Protein AF-A0A7S4CD92-F1 (afdb_monomer)

Nearest PDB structures (foldseek):
  7yw3-assembly1_A  TM=8.689E-01  e=8.702E-05  Homo sapiens
  8esw-assembly1_S3  TM=3.456E-01  e=8.441E+00  Drosophila melanogaster

Secondary structure (DSSP, 8-state):
-TGGG-TT--EEEEEETTTTEEEEEESS--SS--S----PPPPTT--PPEEEEE-HHHHHHHHHH----TTSSS---EE--TT---TTHHHH-SEEEEE-TT-

Sequence (103 aa):
TLVHRDHKDRFCLHEDTASGKWQIRANLGHSFDVPELALDPFDPQDTSVLVHVTFRKYWELIKVQGLRKMQRAHVHFALEHPGHVFPGAKADGDVVIYLNVAK

Solvent-accessible surface area (backbone atoms only — not comparable to full-atom values): 6806 Å² total; per-residue (Å²): 105,76,60,84,68,43,92,75,61,50,48,48,78,46,73,40,81,90,78,74,44,80,44,77,46,72,68,69,81,47,66,61,91,65,98,77,70,93,66,82,83,81,61,63,82,57,85,72,49,36,31,36,68,34,44,68,90,50,46,72,56,35,75,75,71,46,89,69,38,78,72,35,74,57,72,76,68,44,74,67,47,90,95,48,76,57,94,52,39,80,84,58,23,82,38,81,44,80,54,73,71,82,113

Organism: NCBI:txid73025

Mean predicted aligned error: 6.26 Å

InterPro domains:
  IPR002745 Phosphotransferase KptA/Tpt1 [PF01885] (2-103)
  IPR002745 Phosphotransferase KptA/Tpt1 [PTHR12684] (2-103)
  IPR042081 RNA 2'-phosphotransferase, C-terminal domain [G3DSA:3.20.170.30] (49-103)

Structure (mmCIF, N/CA/C/O backbone):
data_AF-A0A7S4CD92-F1
#
_entry.id   AF-A0A7S4CD92-F1
#
loop_
_atom_site.group_PDB
_atom_site.id
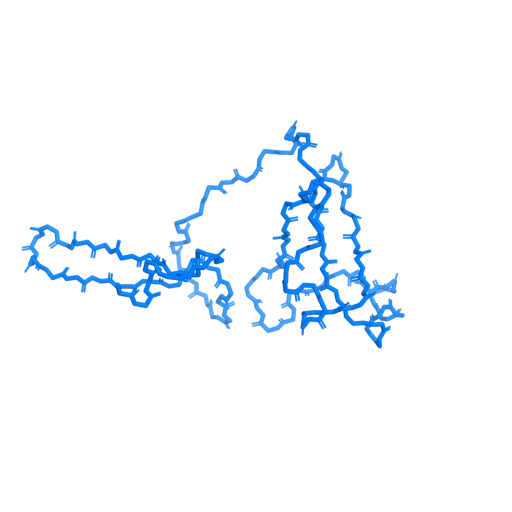_atom_site.type_symbol
_atom_site.label_atom_id
_atom_site.label_alt_id
_atom_site.label_comp_id
_atom_site.label_asym_id
_atom_site.label_entity_id
_atom_site.label_seq_id
_atom_site.pdbx_PDB_ins_code
_atom_site.Cartn_x
_atom_site.Cartn_y
_atom_site.Cartn_z
_atom_site.occupancy
_a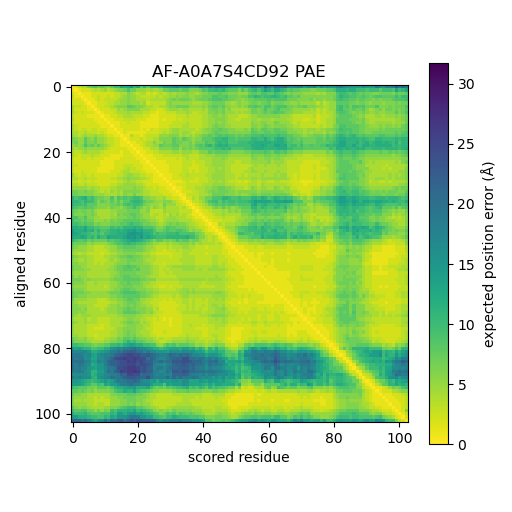tom_site.B_iso_or_equiv
_atom_site.auth_seq_id
_atom_site.auth_comp_id
_atom_site.auth_asym_id
_atom_site.auth_atom_id
_atom_site.pdbx_PDB_model_num
ATOM 1 N N . THR A 1 1 ? -1.075 -5.056 23.074 1.00 76.56 1 THR A N 1
ATOM 2 C CA . THR A 1 1 ? -2.136 -5.711 22.274 1.00 76.56 1 THR A CA 1
ATOM 3 C C . THR A 1 1 ? -1.541 -6.168 20.950 1.00 76.56 1 THR A C 1
ATOM 5 O O . THR A 1 1 ? -0.403 -5.803 20.673 1.00 76.56 1 THR A O 1
ATOM 8 N N . LEU A 1 2 ? -2.251 -6.974 20.151 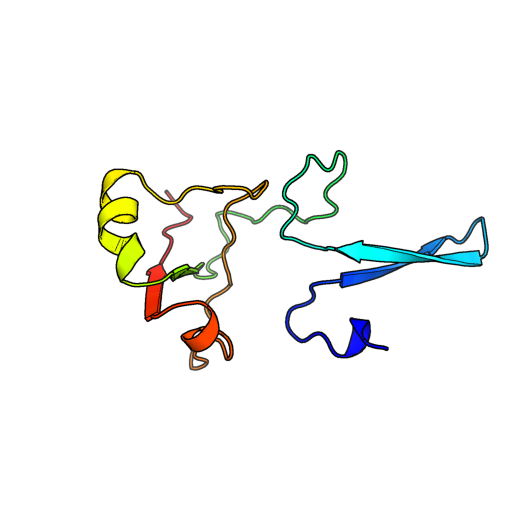1.00 87.69 2 LEU A N 1
ATOM 9 C CA . LEU A 1 2 ? -1.791 -7.371 18.808 1.00 87.69 2 LEU A CA 1
ATOM 10 C C . LEU A 1 2 ? -1.502 -6.145 17.927 1.00 87.69 2 LEU A C 1
ATOM 12 O O . LEU A 1 2 ? -0.493 -6.125 17.236 1.00 87.69 2 LEU A O 1
ATOM 16 N N . VAL A 1 3 ? -2.327 -5.100 18.052 1.00 89.19 3 VAL A N 1
ATOM 17 C CA . VAL A 1 3 ? -2.164 -3.825 17.339 1.00 89.19 3 VAL A CA 1
ATOM 18 C C . VAL A 1 3 ? -0.821 -3.158 17.659 1.00 89.19 3 VAL A C 1
ATOM 20 O O . VAL A 1 3 ? -0.060 -2.878 16.748 1.00 89.19 3 VAL A O 1
ATOM 23 N N . HIS A 1 4 ? -0.455 -3.002 18.938 1.00 86.19 4 HIS A N 1
ATOM 24 C CA . HIS A 1 4 ? 0.820 -2.361 19.322 1.00 86.19 4 HIS A CA 1
ATOM 25 C C . HIS A 1 4 ? 2.085 -3.166 18.979 1.00 86.19 4 HIS A C 1
ATOM 27 O O . HIS A 1 4 ? 3.190 -2.669 19.161 1.00 86.19 4 HIS A O 1
ATOM 33 N N . ARG A 1 5 ? 1.948 -4.428 18.559 1.00 88.00 5 ARG A N 1
ATOM 34 C CA . ARG A 1 5 ? 3.076 -5.284 18.155 1.00 88.00 5 ARG A CA 1
ATOM 35 C C . ARG A 1 5 ? 3.187 -5.410 16.635 1.00 88.00 5 ARG A C 1
ATOM 37 O O . ARG A 1 5 ? 4.035 -6.154 16.149 1.00 88.00 5 ARG A O 1
ATOM 44 N N . ASP A 1 6 ? 2.318 -4.739 15.884 1.00 85.06 6 ASP A N 1
ATOM 45 C CA . ASP A 1 6 ? 2.329 -4.793 14.432 1.00 85.06 6 ASP A CA 1
ATOM 46 C C . ASP A 1 6 ? 3.352 -3.805 13.858 1.00 85.06 6 ASP A C 1
ATOM 48 O O . ASP A 1 6 ? 3.112 -2.612 13.769 1.00 85.06 6 ASP A O 1
ATOM 52 N N . HIS A 1 7 ? 4.504 -4.318 13.430 1.00 81.44 7 HIS A N 1
ATOM 53 C CA . HIS A 1 7 ? 5.592 -3.506 12.867 1.00 81.44 7 HIS A CA 1
ATOM 54 C C . HIS A 1 7 ? 5.305 -2.919 11.473 1.00 81.44 7 HIS A C 1
ATOM 56 O O . HIS A 1 7 ? 6.190 -2.307 10.882 1.00 81.44 7 HIS A O 1
ATOM 62 N N . LYS A 1 8 ? 4.127 -3.191 10.897 1.00 80.00 8 LYS A N 1
ATOM 63 C CA . LYS A 1 8 ? 3.723 -2.708 9.570 1.00 80.00 8 LYS A CA 1
ATOM 64 C C . LYS A 1 8 ? 2.578 -1.689 9.659 1.00 80.00 8 LYS A C 1
ATOM 66 O O . LYS A 1 8 ? 2.022 -1.355 8.616 1.00 80.00 8 LYS A O 1
ATOM 71 N N . ASP A 1 9 ? 2.198 -1.271 10.869 1.00 85.69 9 ASP A N 1
ATOM 72 C CA . ASP A 1 9 ? 1.070 -0.379 11.142 1.00 85.69 9 ASP A CA 1
ATOM 73 C C . ASP A 1 9 ? -0.195 -0.753 10.349 1.00 85.69 9 ASP A C 1
ATOM 75 O O . ASP A 1 9 ? -0.856 0.072 9.723 1.00 85.69 9 ASP A O 1
ATOM 79 N N . ARG A 1 10 ? -0.543 -2.044 10.337 1.00 88.75 10 ARG A N 1
ATOM 80 C CA . ARG A 1 10 ? -1.702 -2.591 9.617 1.00 88.75 10 ARG A CA 1
ATOM 81 C C . ARG A 1 10 ? -3.025 -2.157 10.223 1.00 88.75 10 ARG A C 1
ATOM 83 O O . ARG A 1 10 ? -4.025 -2.138 9.505 1.00 88.75 10 ARG A O 1
ATOM 90 N N . PHE A 1 11 ? -3.045 -1.869 11.522 1.00 92.44 11 PHE A N 1
ATOM 91 C CA . PHE A 1 11 ? -4.267 -1.616 12.274 1.00 92.44 11 PHE A CA 1
ATOM 92 C C . PHE A 1 11 ? -4.150 -0.360 13.131 1.00 92.44 11 PHE A C 1
ATOM 94 O O . PHE A 1 11 ? -3.112 -0.116 13.740 1.00 92.44 11 PHE A O 1
ATOM 101 N N . CYS A 1 12 ? -5.255 0.369 13.256 1.00 91.31 12 CYS A N 1
ATOM 102 C CA . CYS A 1 12 ? -5.401 1.473 14.199 1.00 91.31 12 CYS A CA 1
ATOM 103 C C . CYS A 1 12 ? -6.555 1.197 15.161 1.00 91.31 12 CYS A C 1
ATOM 105 O O . CYS A 1 12 ? -7.603 0.690 14.752 1.00 91.31 12 CYS A O 1
ATOM 107 N N . LEU A 1 13 ? -6.354 1.556 16.430 1.00 93.44 13 LEU A N 1
ATOM 108 C CA . LEU A 1 13 ? -7.406 1.607 17.441 1.00 93.44 13 LEU A CA 1
ATOM 109 C C . LEU A 1 13 ? -7.888 3.048 17.599 1.00 93.44 13 LEU A C 1
ATOM 111 O O . LEU A 1 13 ? -7.079 3.972 17.595 1.00 93.44 13 LEU A O 1
ATOM 115 N N . HIS A 1 14 ? -9.193 3.215 17.757 1.00 91.69 14 HIS A N 1
ATOM 116 C CA . HIS A 1 14 ? -9.844 4.494 18.011 1.00 91.69 14 HIS A CA 1
ATOM 117 C C . HIS A 1 14 ? -10.835 4.315 19.159 1.00 91.69 14 HIS A C 1
ATOM 119 O O . HIS A 1 14 ? -11.624 3.371 19.141 1.00 91.69 14 HIS A O 1
ATOM 125 N N . GLU A 1 15 ? -10.779 5.181 20.164 1.00 94.88 15 GLU A N 1
ATOM 126 C CA . GLU A 1 15 ? -11.782 5.205 21.225 1.00 94.88 15 GLU A CA 1
ATOM 127 C C . GLU A 1 15 ? -12.891 6.173 20.825 1.00 94.88 15 GLU A C 1
ATOM 129 O O . GLU A 1 15 ? -12.657 7.369 20.661 1.00 94.88 15 GLU A O 1
ATOM 134 N N . ASP A 1 16 ? -14.103 5.654 20.651 1.00 94.38 16 ASP A N 1
ATOM 135 C CA . ASP A 1 16 ? -15.271 6.491 20.422 1.00 94.38 16 ASP A CA 1
ATOM 136 C C . ASP A 1 16 ? -15.654 7.183 21.733 1.00 94.38 16 ASP A C 1
ATOM 138 O O . ASP A 1 16 ? -16.200 6.559 22.643 1.00 94.38 16 ASP A O 1
ATOM 142 N N . THR A 1 17 ? -15.377 8.483 21.824 1.00 93.06 17 THR A N 1
ATOM 143 C CA . THR A 1 17 ? -15.610 9.291 23.028 1.00 93.06 17 THR A CA 1
ATOM 144 C C . THR A 1 17 ? -17.089 9.423 23.391 1.00 93.06 17 THR A C 1
ATOM 146 O O . THR A 1 17 ? -17.400 9.668 24.555 1.00 93.06 17 THR A O 1
ATOM 149 N N . ALA A 1 18 ? -18.009 9.223 22.440 1.00 94.44 18 ALA A N 1
ATOM 150 C CA . ALA A 1 18 ? -19.443 9.283 22.703 1.00 94.44 18 ALA A CA 1
ATOM 151 C C . ALA A 1 18 ? -19.960 8.012 23.393 1.00 94.44 18 ALA A C 1
ATOM 153 O O . ALA A 1 18 ? -20.834 8.087 24.257 1.00 94.44 18 ALA A O 1
ATOM 154 N N . SER A 1 19 ? -19.429 6.841 23.024 1.00 94.88 19 SER A N 1
ATOM 155 C CA . SER A 1 19 ? -19.859 5.551 23.583 1.00 94.88 19 SER A CA 1
ATOM 156 C C . SER A 1 19 ? -18.886 4.934 24.592 1.00 94.88 19 SER A C 1
ATOM 158 O O . SER A 1 19 ? -19.257 3.978 25.277 1.00 94.88 19 SER A O 1
ATOM 160 N N . GLY A 1 20 ? -17.654 5.444 24.682 1.00 94.56 20 GLY A N 1
ATOM 161 C CA . GLY A 1 20 ? -16.554 4.886 25.476 1.00 94.56 20 GLY A CA 1
ATOM 162 C C . GLY A 1 20 ? -16.044 3.535 24.961 1.00 94.56 20 GLY A C 1
ATOM 163 O O . GLY A 1 20 ? -15.422 2.780 25.709 1.00 94.56 20 GLY A O 1
ATOM 164 N N . LYS A 1 21 ? -16.366 3.164 23.714 1.00 96.19 21 LYS A N 1
ATOM 165 C CA . LYS A 1 21 ? -16.000 1.864 23.136 1.00 96.19 21 LYS A CA 1
ATOM 166 C C . LYS A 1 21 ? -14.799 1.984 22.213 1.00 96.19 21 LYS A C 1
ATOM 168 O O . LYS A 1 21 ? -14.689 2.904 21.408 1.00 96.19 21 LYS A O 1
ATOM 173 N N . TRP A 1 22 ? -13.948 0.967 22.262 1.00 94.94 22 TRP A N 1
ATOM 174 C CA . TRP A 1 22 ? -12.850 0.810 21.319 1.00 94.94 22 TRP A CA 1
ATOM 175 C C . TRP A 1 22 ? -13.334 0.271 19.975 1.00 94.94 22 TRP A C 1
ATOM 177 O O . TRP A 1 22 ? -14.072 -0.712 19.899 1.00 94.94 22 TRP A O 1
ATOM 187 N N . GLN A 1 23 ? -12.846 0.895 18.914 1.00 93.25 23 GLN A N 1
ATOM 188 C CA . GLN A 1 23 ? -13.002 0.499 17.525 1.00 93.25 23 GLN A CA 1
ATOM 189 C C . GLN A 1 23 ? -11.630 0.148 16.948 1.00 93.25 23 GLN A C 1
ATOM 191 O O . GLN A 1 23 ? -10.602 0.670 17.383 1.00 93.25 23 GLN A O 1
ATOM 196 N N . ILE A 1 24 ? -11.615 -0.739 15.956 1.00 93.06 24 ILE A N 1
ATOM 197 C CA . ILE A 1 24 ? -10.412 -1.117 15.216 1.00 93.06 24 ILE A CA 1
ATOM 198 C C . ILE A 1 24 ? -10.676 -0.989 13.721 1.00 93.06 24 ILE A C 1
ATOM 200 O O . ILE A 1 24 ? -11.750 -1.356 13.245 1.00 93.06 24 ILE A O 1
ATOM 204 N N . ARG A 1 25 ? -9.679 -0.515 12.975 1.00 92.19 25 ARG A N 1
ATOM 205 C CA . ARG A 1 25 ? -9.691 -0.510 11.508 1.00 92.19 25 ARG A CA 1
ATOM 206 C C . ARG A 1 25 ? -8.404 -1.086 10.942 1.00 92.19 25 ARG A C 1
ATOM 208 O O . ARG A 1 25 ? -7.368 -1.053 11.604 1.00 92.19 25 ARG A O 1
ATOM 215 N N . ALA A 1 26 ? -8.474 -1.566 9.704 1.00 91.94 26 ALA A N 1
ATOM 216 C CA . ALA A 1 26 ? -7.288 -1.754 8.881 1.00 91.94 26 ALA A CA 1
ATOM 217 C C . ALA A 1 26 ? -6.888 -0.414 8.241 1.00 91.94 26 ALA A C 1
ATOM 219 O O . ALA A 1 26 ? -7.747 0.388 7.871 1.00 91.94 26 ALA A O 1
ATOM 220 N N . ASN A 1 27 ? -5.587 -0.171 8.111 1.00 90.00 27 ASN A N 1
ATOM 221 C CA . ASN A 1 27 ? -5.071 1.070 7.531 1.00 90.00 27 ASN A CA 1
ATOM 222 C C . ASN A 1 27 ? -4.976 0.986 6.004 1.00 90.00 27 ASN A C 1
ATOM 224 O O . ASN A 1 27 ? -5.342 1.927 5.308 1.00 90.00 27 ASN A O 1
ATOM 228 N N . LEU A 1 28 ? -4.547 -0.164 5.474 1.00 88.38 28 LEU A N 1
ATOM 229 C CA . LEU A 1 28 ? -4.377 -0.418 4.041 1.00 88.38 28 LEU A CA 1
ATOM 230 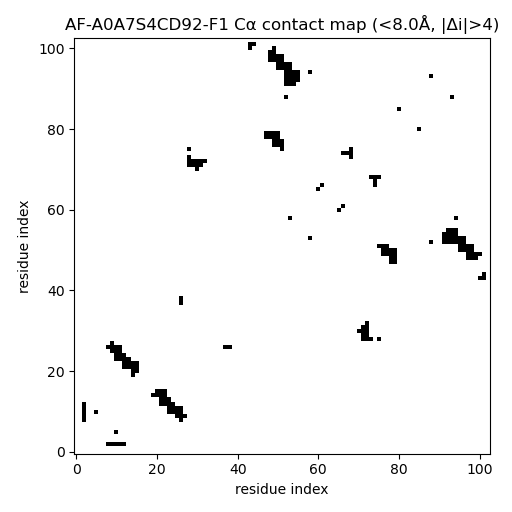C C . LEU A 1 28 ? -4.793 -1.850 3.681 1.00 88.38 28 LEU A C 1
ATOM 232 O O . LEU A 1 28 ? -4.906 -2.727 4.537 1.00 88.38 28 LEU A O 1
ATOM 236 N N . GLY A 1 29 ? -4.960 -2.116 2.383 1.00 89.31 29 GLY A N 1
ATOM 237 C CA . GLY A 1 29 ? -5.194 -3.471 1.871 1.00 89.31 29 GLY A CA 1
ATOM 238 C C . GLY A 1 29 ? -6.651 -3.872 1.745 1.00 89.31 29 GLY A C 1
ATOM 239 O O . GLY A 1 29 ? -6.940 -5.057 1.614 1.00 89.31 29 GLY A O 1
ATOM 240 N N . HIS A 1 30 ? -7.575 -2.923 1.724 1.00 93.50 30 HIS A N 1
ATOM 241 C CA . HIS A 1 30 ? -8.976 -3.211 1.445 1.00 93.50 30 HIS A CA 1
ATOM 242 C C . HIS A 1 30 ? -9.151 -3.826 0.045 1.00 93.50 30 HIS A C 1
ATOM 244 O O . HIS A 1 30 ? -8.442 -3.481 -0.904 1.00 93.50 30 HIS A O 1
ATOM 250 N N . SER A 1 31 ? -10.081 -4.773 -0.069 1.00 93.75 31 SER A N 1
ATOM 251 C CA . SER A 1 31 ? -10.548 -5.370 -1.333 1.00 93.75 31 SER A CA 1
ATOM 252 C C . SER A 1 31 ? -12.017 -5.040 -1.614 1.00 93.75 31 SER A C 1
ATOM 254 O O . SER A 1 31 ? -12.646 -5.648 -2.473 1.00 93.75 31 SER A O 1
ATOM 256 N N . PHE A 1 32 ? -12.566 -4.103 -0.849 1.00 91.56 32 PHE A N 1
ATOM 257 C CA . PHE A 1 32 ? -13.909 -3.559 -0.958 1.00 91.56 32 PHE A CA 1
ATOM 258 C C . PHE A 1 32 ? -13.812 -2.037 -0.848 1.00 91.56 32 PHE A C 1
ATOM 260 O O . PHE A 1 32 ? -12.769 -1.513 -0.444 1.00 91.56 32 PHE A O 1
ATOM 267 N N . ASP A 1 33 ? -14.875 -1.350 -1.250 1.00 89.50 33 ASP A N 1
ATOM 268 C CA . ASP A 1 33 ? -14.912 0.106 -1.228 1.00 89.50 33 ASP A CA 1
ATOM 269 C C . ASP A 1 33 ? -15.033 0.629 0.208 1.00 89.50 33 ASP A C 1
ATOM 271 O O . ASP A 1 33 ? -15.865 0.155 0.984 1.00 89.50 33 ASP A O 1
ATOM 275 N N . VAL A 1 34 ? -14.170 1.579 0.565 1.00 89.00 34 VAL A N 1
ATOM 276 C CA . VAL A 1 34 ? -14.147 2.222 1.883 1.00 89.00 34 VAL A CA 1
ATOM 277 C C . VAL A 1 34 ? -14.382 3.712 1.651 1.00 89.00 34 VAL A C 1
ATOM 279 O O . VAL A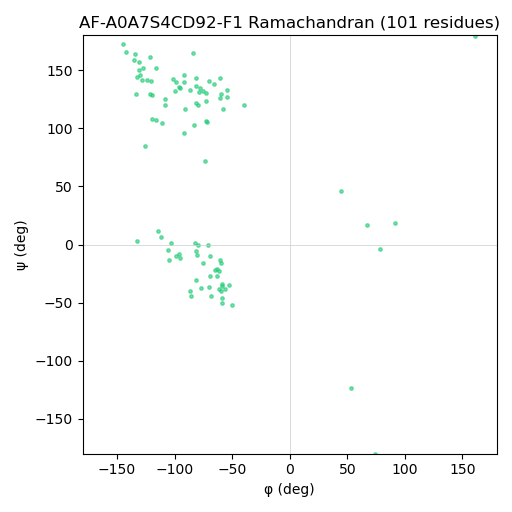 1 34 ? -13.473 4.370 1.146 1.00 89.00 34 VAL A O 1
ATOM 282 N N . PRO A 1 35 ? -15.567 4.248 2.005 1.00 81.12 35 PRO A N 1
ATOM 283 C CA . PRO A 1 35 ? -15.955 5.616 1.654 1.00 81.12 35 PRO A CA 1
ATOM 284 C C . PRO A 1 35 ? -14.999 6.686 2.192 1.00 81.12 35 PRO A C 1
ATOM 286 O O . PRO A 1 35 ? -14.736 7.679 1.523 1.00 81.12 35 PRO A O 1
ATOM 289 N N . GLU A 1 36 ? -14.458 6.465 3.391 1.00 80.38 36 GLU A N 1
ATOM 290 C CA . GLU A 1 36 ? -13.567 7.398 4.079 1.00 80.38 36 GLU A CA 1
ATOM 291 C C . GLU A 1 36 ? -12.265 6.686 4.450 1.00 80.38 36 GLU A C 1
ATOM 293 O O . GLU A 1 36 ? -12.085 6.149 5.547 1.00 80.38 36 GLU A O 1
ATOM 298 N N . LEU A 1 37 ? -11.335 6.652 3.496 1.00 80.62 37 LEU A N 1
ATOM 299 C CA . LEU A 1 37 ? -9.959 6.266 3.779 1.00 80.62 37 LEU A CA 1
ATOM 300 C C . LEU A 1 37 ? -9.290 7.389 4.572 1.00 80.62 37 LEU A C 1
ATOM 302 O O . LEU A 1 37 ? -8.925 8.420 4.020 1.00 80.62 37 LEU A O 1
ATOM 306 N N . ALA A 1 38 ? -9.098 7.163 5.869 1.00 83.88 38 ALA A N 1
ATOM 307 C CA . ALA A 1 38 ? -8.259 8.007 6.715 1.00 83.88 38 ALA A CA 1
ATOM 308 C C . ALA A 1 38 ? -6.772 7.759 6.394 1.00 83.88 38 ALA A C 1
ATOM 310 O O . ALA A 1 38 ? -6.073 7.067 7.147 1.00 83.88 38 ALA A O 1
ATOM 311 N N . LEU A 1 39 ? -6.356 8.253 5.223 1.00 83.12 39 LEU A N 1
ATOM 312 C CA . LEU A 1 39 ? -4.999 8.268 4.683 1.00 83.12 39 LEU A CA 1
ATOM 313 C C . LEU A 1 39 ? -4.604 9.704 4.342 1.00 83.12 39 LEU A C 1
ATOM 315 O O . LEU A 1 39 ? -5.405 10.448 3.776 1.00 83.12 39 LEU A O 1
ATOM 319 N N . ASP A 1 40 ? -3.350 10.043 4.611 1.00 84.50 40 ASP A N 1
ATOM 320 C CA . ASP A 1 40 ? -2.773 11.302 4.162 1.00 84.50 40 ASP A CA 1
ATOM 321 C C . ASP A 1 40 ? -2.318 11.179 2.698 1.00 84.50 40 ASP A C 1
ATOM 323 O O . ASP A 1 40 ? -1.733 10.157 2.314 1.00 84.50 40 ASP A O 1
ATOM 327 N N . PRO A 1 41 ? -2.588 12.185 1.849 1.00 85.19 41 PRO A N 1
ATOM 328 C CA . PRO A 1 41 ? -2.098 12.186 0.480 1.00 85.19 41 PRO A CA 1
ATOM 329 C C . PRO A 1 41 ? -0.568 12.288 0.460 1.00 85.19 41 PRO A C 1
ATOM 331 O O . PRO A 1 41 ? 0.028 13.066 1.201 1.00 85.19 41 PRO A O 1
ATOM 334 N N . PHE A 1 42 ? 0.065 11.517 -0.424 1.00 83.56 42 PHE A N 1
ATOM 335 C CA . PHE A 1 42 ? 1.503 11.612 -0.671 1.00 83.56 42 PHE A CA 1
ATOM 336 C C . PHE A 1 42 ? 1.802 12.811 -1.582 1.00 83.56 42 PHE A C 1
ATOM 338 O O . PHE A 1 42 ? 1.161 12.953 -2.627 1.00 83.56 42 PHE A O 1
ATOM 345 N N . 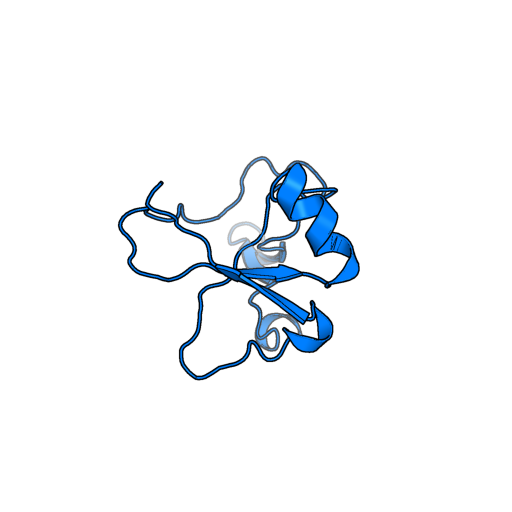ASP A 1 43 ? 2.767 13.651 -1.202 1.00 83.75 43 ASP A N 1
ATOM 346 C CA . ASP A 1 43 ? 3.218 14.782 -2.020 1.00 83.75 43 ASP A CA 1
ATOM 347 C C . ASP A 1 43 ? 4.208 14.290 -3.093 1.00 83.75 43 ASP A C 1
ATOM 349 O O . ASP A 1 43 ? 5.253 13.745 -2.746 1.00 83.75 43 ASP A O 1
ATOM 353 N N . PRO A 1 44 ? 3.945 14.489 -4.398 1.00 73.75 44 PRO A N 1
ATOM 354 C CA . PRO A 1 44 ? 4.890 14.133 -5.459 1.00 73.75 44 PRO A CA 1
ATOM 355 C C . PRO A 1 44 ? 6.251 14.846 -5.384 1.00 73.75 44 PRO A C 1
ATOM 357 O O . PRO A 1 44 ? 7.188 14.420 -6.058 1.00 73.75 44 PRO A O 1
ATOM 360 N N . GLN A 1 45 ? 6.369 15.934 -4.613 1.00 77.75 45 GLN A N 1
ATOM 361 C CA . GLN A 1 45 ? 7.646 16.611 -4.345 1.00 77.75 45 GLN A CA 1
ATOM 362 C C . GLN A 1 45 ? 8.473 15.929 -3.246 1.00 77.75 45 GLN A C 1
ATOM 364 O O . GLN A 1 45 ? 9.634 16.295 -3.046 1.00 77.75 45 GLN A O 1
ATOM 369 N N . ASP A 1 46 ? 7.901 14.954 -2.537 1.00 78.81 46 ASP A N 1
ATOM 370 C CA . ASP A 1 46 ? 8.623 14.141 -1.568 1.00 78.81 46 ASP A CA 1
ATOM 371 C C . ASP A 1 46 ? 9.757 13.381 -2.277 1.00 78.81 46 ASP A C 1
ATOM 373 O O . ASP A 1 46 ? 9.566 12.689 -3.280 1.00 78.81 46 ASP A O 1
ATOM 377 N N . THR A 1 47 ? 10.975 13.538 -1.759 1.00 75.25 47 THR A N 1
ATOM 378 C CA . THR A 1 47 ? 12.185 12.906 -2.299 1.00 75.25 47 THR A CA 1
ATOM 379 C C . THR A 1 47 ? 12.323 11.443 -1.879 1.00 75.25 47 THR A C 1
ATOM 381 O O . THR A 1 47 ? 13.282 10.774 -2.272 1.00 75.25 47 THR A O 1
ATOM 384 N N . SER A 1 48 ? 11.367 10.934 -1.103 1.00 82.38 48 SER A N 1
ATOM 385 C CA . SER A 1 48 ? 11.284 9.539 -0.708 1.00 82.38 48 SER A CA 1
ATOM 386 C C . SER A 1 48 ? 11.166 8.618 -1.917 1.00 82.38 48 SER A C 1
ATOM 388 O O . SER A 1 48 ? 10.305 8.764 -2.785 1.00 82.38 48 SER A O 1
ATOM 390 N N . VAL A 1 49 ? 12.013 7.594 -1.947 1.00 85.06 49 VAL A N 1
ATOM 391 C CA . VAL A 1 49 ? 11.965 6.567 -2.985 1.00 85.06 49 VAL A CA 1
ATOM 392 C C . VAL A 1 49 ? 10.859 5.576 -2.638 1.00 85.06 49 VAL A C 1
ATOM 394 O O . VAL A 1 49 ? 10.904 4.925 -1.598 1.00 85.06 49 VAL A O 1
ATOM 397 N N . LEU A 1 50 ? 9.864 5.431 -3.513 1.00 88.19 50 LEU A N 1
ATOM 398 C CA . LEU A 1 50 ? 8.830 4.407 -3.367 1.00 88.19 50 LEU A CA 1
ATOM 399 C C . LEU A 1 50 ? 9.218 3.132 -4.112 1.00 88.19 50 LEU A C 1
ATOM 401 O O . LEU A 1 50 ? 9.712 3.170 -5.242 1.00 88.19 50 LEU A O 1
ATOM 405 N N . VAL A 1 51 ? 8.941 1.986 -3.494 1.00 89.88 51 VAL A N 1
ATOM 406 C CA . VAL A 1 51 ? 9.174 0.670 -4.088 1.00 89.88 51 VAL A CA 1
ATOM 407 C C . VAL A 1 51 ? 7.930 -0.211 -4.054 1.00 89.88 51 VAL A C 1
ATOM 409 O O . VAL A 1 51 ? 7.082 -0.115 -3.165 1.00 89.88 51 VAL A O 1
ATOM 412 N N . HIS A 1 52 ? 7.850 -1.124 -5.017 1.00 91.19 52 HIS A N 1
ATOM 413 C CA . HIS A 1 52 ? 6.909 -2.236 -5.035 1.00 91.19 52 HIS A CA 1
ATOM 414 C C . HIS A 1 52 ? 7.676 -3.559 -5.055 1.00 91.19 52 HIS A C 1
ATOM 416 O O . HIS A 1 52 ? 8.543 -3.767 -5.904 1.00 91.19 52 HIS A O 1
ATOM 422 N N . VAL A 1 53 ? 7.343 -4.467 -4.139 1.00 89.12 53 VAL A N 1
ATOM 423 C CA . VAL A 1 53 ? 7.944 -5.804 -4.073 1.00 89.12 53 VAL A CA 1
ATOM 424 C C . VAL A 1 53 ? 6.994 -6.811 -4.711 1.00 89.12 53 VAL A C 1
ATOM 426 O O . VAL A 1 53 ? 5.798 -6.815 -4.428 1.00 89.12 53 VAL A O 1
ATOM 429 N N . THR A 1 54 ? 7.523 -7.657 -5.591 1.00 91.25 54 THR A N 1
ATOM 430 C CA . THR A 1 54 ? 6.754 -8.686 -6.294 1.00 91.25 54 THR A CA 1
ATOM 431 C C . THR A 1 54 ? 7.578 -9.953 -6.500 1.00 91.25 54 THR A C 1
ATOM 433 O O . THR A 1 54 ? 8.779 -9.986 -6.240 1.00 91.25 54 THR A O 1
ATOM 436 N N . PHE A 1 55 ? 6.936 -11.009 -6.992 1.00 92.31 55 PHE A N 1
ATOM 437 C CA . PHE A 1 55 ? 7.608 -12.258 -7.343 1.00 92.31 55 PHE A CA 1
ATOM 438 C C . PHE A 1 55 ? 8.038 -12.269 -8.809 1.00 92.31 55 PHE A C 1
ATOM 440 O O . PHE A 1 55 ? 7.297 -11.824 -9.690 1.00 92.31 55 PHE A O 1
ATOM 447 N N . ARG A 1 56 ? 9.176 -12.904 -9.098 1.00 92.62 56 ARG A N 1
ATOM 448 C CA . ARG A 1 56 ? 9.770 -13.022 -10.434 1.00 92.62 56 ARG A CA 1
ATOM 449 C C . ARG A 1 56 ? 8.804 -13.571 -11.476 1.00 92.62 56 ARG A C 1
ATOM 451 O O . ARG A 1 56 ? 8.821 -13.119 -12.616 1.00 92.62 56 ARG A O 1
ATOM 458 N N . LYS A 1 57 ? 7.912 -14.483 -11.080 1.00 94.62 57 LYS A N 1
ATOM 459 C CA . LYS A 1 57 ? 6.870 -15.045 -11.956 1.00 94.62 57 LYS A CA 1
ATOM 460 C C . LYS A 1 57 ? 5.874 -14.006 -12.496 1.00 94.62 57 LYS A C 1
ATOM 462 O O . LYS A 1 57 ? 5.262 -14.248 -13.528 1.00 94.62 57 LYS A O 1
ATOM 467 N N . TYR A 1 58 ? 5.708 -12.865 -11.825 1.00 95.06 58 TYR A N 1
ATOM 468 C CA . TYR A 1 58 ? 4.819 -11.781 -12.259 1.00 95.06 58 TYR A CA 1
ATOM 469 C C . TYR A 1 58 ? 5.545 -10.686 -13.044 1.00 95.06 58 TYR A C 1
ATOM 471 O O . TYR A 1 58 ? 4.888 -9.850 -13.662 1.00 95.06 58 TYR A O 1
ATOM 479 N N . TRP A 1 59 ? 6.881 -10.688 -13.050 1.00 94.31 59 TRP A N 1
A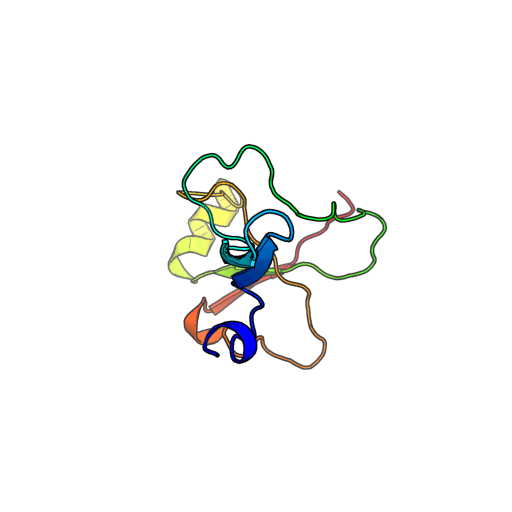TOM 480 C CA . TRP A 1 59 ? 7.679 -9.622 -13.653 1.00 94.31 59 TRP A CA 1
ATOM 481 C C . TRP A 1 59 ? 7.391 -9.428 -15.143 1.00 94.31 59 TRP A C 1
ATOM 483 O O . TRP A 1 59 ? 7.167 -8.305 -15.588 1.00 94.31 59 TRP A O 1
ATOM 493 N N . GLU A 1 60 ? 7.335 -10.521 -15.907 1.00 96.19 60 GLU A N 1
ATOM 494 C CA . GLU A 1 60 ? 7.056 -10.459 -17.347 1.00 96.19 60 GLU A CA 1
ATOM 495 C C . GLU A 1 60 ? 5.695 -9.823 -17.639 1.00 96.19 60 GLU A C 1
ATOM 497 O O . GLU A 1 60 ? 5.580 -8.983 -18.527 1.00 96.19 60 GLU A O 1
ATOM 502 N N . LEU A 1 61 ? 4.683 -10.146 -16.831 1.00 96.75 61 LEU A N 1
ATOM 503 C CA . LEU A 1 61 ? 3.355 -9.564 -16.970 1.00 96.75 61 LEU A CA 1
ATOM 504 C C . LEU A 1 61 ? 3.351 -8.072 -16.599 1.00 96.75 61 LEU A C 1
ATOM 506 O O . LEU A 1 61 ? 2.777 -7.264 -17.325 1.00 96.75 61 LEU A O 1
ATOM 510 N N . ILE A 1 62 ? 4.013 -7.697 -15.498 1.00 96.94 62 ILE A N 1
ATOM 511 C CA . ILE A 1 62 ? 4.095 -6.305 -15.024 1.00 96.94 62 ILE A CA 1
ATOM 512 C C . ILE A 1 62 ? 4.787 -5.403 -16.052 1.00 96.94 62 ILE A C 1
ATOM 514 O O . ILE A 1 62 ? 4.326 -4.286 -16.268 1.00 96.94 62 ILE A O 1
ATOM 518 N N . LYS A 1 63 ? 5.833 -5.881 -16.740 1.00 95.62 63 LYS A N 1
ATOM 519 C CA . LYS A 1 63 ? 6.492 -5.113 -17.813 1.00 95.62 63 LYS A CA 1
ATOM 520 C C . LYS A 1 63 ? 5.543 -4.738 -18.951 1.00 95.62 63 LYS A C 1
ATOM 522 O O . LYS A 1 63 ? 5.713 -3.685 -19.552 1.00 95.62 63 LYS A O 1
ATOM 527 N N . VAL A 1 64 ? 4.578 -5.604 -19.260 1.00 97.19 64 VAL A N 1
ATOM 528 C CA . VAL A 1 64 ? 3.647 -5.402 -20.379 1.00 97.19 64 VAL A CA 1
ATOM 529 C C . VAL A 1 64 ? 2.451 -4.548 -19.965 1.00 97.19 64 VAL A C 1
ATOM 531 O O . VAL A 1 64 ? 2.052 -3.655 -20.704 1.00 97.19 64 VAL A O 1
ATOM 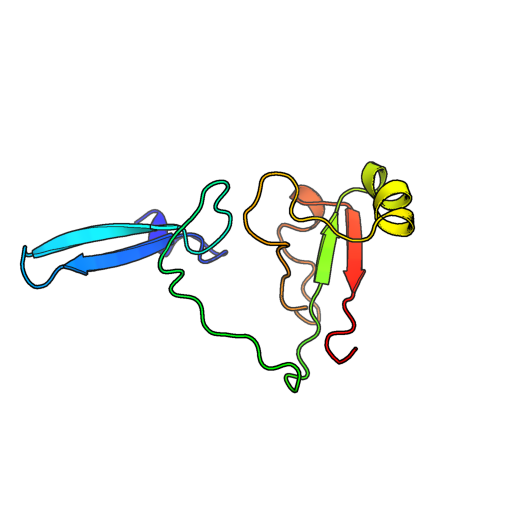534 N N . GLN A 1 65 ? 1.858 -4.818 -18.799 1.00 96.50 65 GLN A N 1
ATOM 535 C CA . GLN A 1 65 ? 0.580 -4.208 -18.405 1.00 96.50 65 GLN A CA 1
ATOM 536 C C . GLN A 1 65 ? 0.693 -3.111 -17.336 1.00 96.50 65 GLN A C 1
ATOM 538 O O . GLN A 1 65 ? -0.329 -2.535 -16.955 1.00 96.50 65 GLN A O 1
ATOM 543 N N . GLY A 1 66 ? 1.894 -2.881 -16.804 1.00 95.81 66 GLY A N 1
ATOM 544 C CA . GLY A 1 66 ? 2.124 -2.067 -15.616 1.00 95.81 66 GLY A CA 1
ATOM 545 C C . GLY A 1 66 ? 1.707 -2.757 -14.312 1.00 95.81 66 GLY A C 1
ATOM 546 O O . GLY A 1 66 ? 1.226 -3.896 -14.283 1.00 95.81 66 GLY A O 1
ATOM 547 N N . LEU A 1 67 ? 1.895 -2.049 -13.197 1.00 95.75 67 LEU A N 1
ATOM 548 C CA . LEU A 1 67 ? 1.376 -2.473 -11.898 1.00 95.75 67 LEU A CA 1
ATOM 549 C C . LEU A 1 67 ? -0.150 -2.342 -11.873 1.00 95.75 67 LEU A C 1
ATOM 551 O O . LEU A 1 67 ? -0.719 -1.378 -12.378 1.00 95.75 67 LEU A O 1
ATOM 555 N N . ARG A 1 68 ? -0.825 -3.314 -11.255 1.00 94.81 68 ARG A N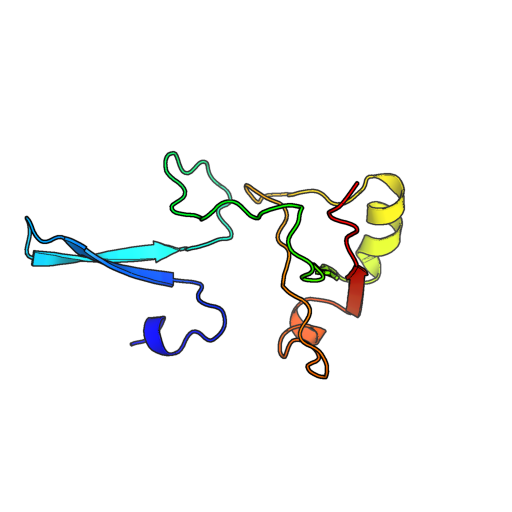 1
ATOM 556 C CA . ARG A 1 68 ? -2.284 -3.323 -11.105 1.00 94.81 68 ARG A CA 1
ATOM 557 C C . ARG A 1 68 ? -2.663 -3.591 -9.660 1.00 94.81 68 ARG A C 1
ATOM 559 O O . ARG A 1 68 ? -2.022 -4.388 -8.983 1.00 94.81 68 ARG A O 1
ATOM 566 N N . LYS A 1 69 ? -3.763 -2.977 -9.215 1.00 93.19 69 LYS A N 1
ATOM 567 C CA . LYS A 1 69 ? -4.328 -3.187 -7.869 1.00 93.19 69 LYS A CA 1
ATOM 568 C C . LYS A 1 69 ? -4.796 -4.629 -7.634 1.00 93.19 69 LYS A C 1
ATOM 570 O O . LYS A 1 69 ? -4.924 -5.071 -6.495 1.00 93.19 69 LYS A O 1
ATOM 575 N N . MET A 1 70 ? -5.048 -5.373 -8.715 1.00 92.81 70 MET A N 1
ATOM 576 C CA . MET A 1 70 ? -5.644 -6.708 -8.683 1.00 92.81 70 MET A CA 1
ATOM 577 C C . MET A 1 70 ? -6.959 -6.679 -7.884 1.00 92.81 70 MET A C 1
ATOM 579 O O . MET A 1 70 ? -7.846 -5.894 -8.210 1.00 92.81 70 MET A O 1
ATOM 583 N N . GLN A 1 71 ? -7.082 -7.495 -6.836 1.00 93.69 71 GLN A N 1
ATOM 584 C CA . GLN A 1 71 ? -8.271 -7.535 -5.978 1.00 93.69 71 GLN A CA 1
ATOM 585 C C . GLN A 1 71 ? -8.298 -6.430 -4.909 1.00 93.69 71 GLN A C 1
ATOM 587 O O . GLN A 1 71 ? -9.277 -6.313 -4.182 1.00 93.69 71 GLN A O 1
ATOM 592 N N . ARG A 1 72 ? -7.236 -5.627 -4.768 1.00 92.56 72 ARG A N 1
ATOM 593 C CA . ARG A 1 72 ? -7.188 -4.524 -3.798 1.00 92.56 72 ARG A CA 1
ATOM 594 C C . ARG A 1 72 ? -7.833 -3.254 -4.361 1.00 92.56 72 ARG A C 1
ATOM 596 O O . ARG A 1 72 ? -8.048 -3.120 -5.571 1.00 92.56 72 ARG A O 1
ATOM 603 N N . ALA A 1 73 ? -8.115 -2.309 -3.471 1.00 91.94 73 ALA A N 1
ATOM 604 C CA . ALA A 1 73 ? -8.569 -0.965 -3.813 1.00 91.94 73 ALA A CA 1
ATOM 605 C C . ALA A 1 73 ? -7.455 -0.121 -4.464 1.00 91.94 73 ALA A C 1
ATOM 607 O O . ALA A 1 73 ? -7.720 0.592 -5.428 1.00 91.94 73 ALA A O 1
ATOM 608 N N . HIS A 1 74 ? -6.202 -0.278 -4.020 1.00 90.88 74 HIS A N 1
ATOM 609 C CA . HIS A 1 74 ? -5.048 0.493 -4.502 1.00 90.88 74 HIS A CA 1
ATOM 610 C C . HIS A 1 74 ? -3.826 -0.400 -4.759 1.00 90.88 74 HIS A C 1
ATOM 612 O O . HIS A 1 74 ? -3.719 -1.500 -4.212 1.00 90.88 74 HIS A O 1
ATOM 618 N N . VAL A 1 75 ? -2.889 0.077 -5.587 1.00 91.94 75 VAL A N 1
ATOM 619 C CA . VAL A 1 75 ? -1.534 -0.495 -5.649 1.00 91.94 75 VAL A CA 1
ATOM 620 C C . VAL A 1 75 ? -0.780 -0.030 -4.410 1.00 91.94 75 VAL A C 1
ATOM 622 O O . VAL A 1 75 ? -0.823 1.146 -4.069 1.00 91.94 75 VAL A O 1
ATOM 625 N N . HIS A 1 76 ? -0.123 -0.956 -3.719 1.00 89.31 76 HIS A N 1
ATOM 626 C CA . HIS A 1 76 ? 0.631 -0.638 -2.515 1.00 89.31 76 HIS A CA 1
ATOM 627 C C . HIS A 1 76 ? 2.104 -0.427 -2.833 1.00 89.31 76 HIS A C 1
ATOM 629 O O . HIS A 1 76 ? 2.725 -1.244 -3.526 1.00 89.31 76 HIS A O 1
ATOM 635 N N . PHE A 1 77 ? 2.645 0.627 -2.240 1.00 89.31 77 PHE A N 1
ATOM 636 C CA . PHE A 1 77 ? 4.058 0.962 -2.260 1.00 89.31 77 PHE A CA 1
ATOM 637 C C . PHE A 1 77 ? 4.591 1.015 -0.839 1.00 89.31 77 PHE A C 1
ATOM 639 O O . PHE A 1 77 ? 3.828 1.123 0.122 1.00 89.31 77 PHE A O 1
ATOM 646 N N . ALA A 1 78 ? 5.904 0.923 -0.719 1.00 84.81 78 ALA A N 1
ATOM 647 C CA . ALA A 1 78 ? 6.598 1.095 0.538 1.00 84.81 78 ALA A CA 1
ATOM 648 C C . ALA A 1 78 ? 7.764 2.073 0.352 1.00 84.81 78 ALA A C 1
ATOM 650 O O . ALA A 1 78 ? 8.324 2.160 -0.739 1.00 84.81 78 ALA A O 1
ATOM 651 N N . LEU A 1 79 ? 8.112 2.806 1.409 1.00 84.00 79 LEU A N 1
ATOM 652 C CA . LEU A 1 79 ? 9.247 3.730 1.413 1.00 84.00 79 LEU A CA 1
ATOM 653 C C . LEU A 1 79 ? 10.554 2.944 1.441 1.00 84.00 79 LEU A C 1
ATOM 655 O O . LEU A 1 79 ? 10.768 2.146 2.353 1.00 84.00 79 LEU A O 1
ATOM 659 N N . GLU A 1 80 ? 11.435 3.169 0.474 1.00 77.75 80 GLU A N 1
ATOM 660 C CA . GLU A 1 80 ? 12.784 2.624 0.528 1.00 77.75 80 GLU A CA 1
ATOM 661 C C . GLU A 1 80 ? 13.451 3.047 1.840 1.00 77.75 80 GLU A C 1
ATOM 663 O O . GLU A 1 80 ? 13.409 4.209 2.242 1.00 77.75 80 GLU A O 1
ATOM 668 N N . HIS A 1 81 ? 14.068 2.084 2.517 1.00 68.75 81 HIS A N 1
ATOM 669 C CA . HIS A 1 81 ? 14.804 2.335 3.740 1.00 68.75 81 HIS A CA 1
ATOM 670 C C . HIS A 1 81 ? 16.280 1.997 3.481 1.00 68.75 81 HIS A C 1
ATOM 672 O O . HIS A 1 81 ? 16.614 0.815 3.327 1.00 68.75 81 HIS A O 1
ATOM 678 N N . PRO A 1 82 ? 17.173 3.000 3.374 1.00 58.78 82 PRO A N 1
ATOM 679 C CA . PRO A 1 82 ? 18.579 2.777 3.054 1.00 58.78 82 PRO A CA 1
ATOM 680 C C . PRO A 1 82 ? 19.224 1.785 4.030 1.00 58.78 82 PRO A C 1
ATOM 682 O O . PRO A 1 82 ? 19.142 1.943 5.245 1.00 58.78 82 PRO A O 1
ATOM 685 N N . GLY A 1 83 ? 19.852 0.731 3.504 1.00 53.22 83 GLY A N 1
ATOM 686 C CA . GLY A 1 83 ? 20.513 -0.304 4.312 1.00 53.22 83 GLY A CA 1
ATOM 687 C C . GLY A 1 83 ? 19.579 -1.342 4.947 1.00 53.22 83 GLY A C 1
ATOM 688 O O . GLY A 1 83 ? 20.058 -2.310 5.534 1.00 53.22 83 GLY A O 1
ATOM 689 N N . HIS A 1 84 ? 18.263 -1.201 4.791 1.00 53.38 84 HIS A N 1
ATOM 690 C CA . HIS A 1 84 ? 17.281 -2.177 5.243 1.00 53.38 84 HIS A CA 1
ATOM 691 C C . HIS A 1 84 ? 16.633 -2.838 4.027 1.00 53.38 84 HIS A C 1
ATOM 693 O O . HIS A 1 84 ? 15.743 -2.292 3.378 1.00 53.38 84 HIS A O 1
ATOM 699 N N . VAL A 1 85 ? 17.034 -4.081 3.747 1.00 52.25 85 VAL A N 1
ATOM 700 C CA . VAL A 1 85 ? 16.151 -4.989 3.009 1.00 52.25 85 VAL A CA 1
ATOM 701 C C . VAL A 1 85 ? 14.890 -5.077 3.854 1.00 52.25 85 VAL A C 1
ATOM 703 O O . VAL A 1 85 ? 14.986 -5.509 5.003 1.00 52.25 85 VAL A O 1
ATOM 706 N N . PHE A 1 86 ? 13.741 -4.629 3.330 1.00 56.72 86 PHE A N 1
ATOM 707 C CA . PHE A 1 86 ? 12.457 -4.770 4.018 1.00 56.72 86 PHE A CA 1
ATOM 708 C C . PHE A 1 86 ? 12.425 -6.152 4.676 1.00 56.72 86 PHE A C 1
ATOM 710 O O . PHE A 1 86 ? 12.564 -7.144 3.957 1.00 56.72 86 PHE A O 1
ATOM 717 N N . PRO A 1 87 ? 12.277 -6.269 6.007 1.00 52.00 87 PRO A N 1
ATOM 718 C CA . PRO A 1 87 ? 12.368 -7.568 6.674 1.00 52.00 87 PRO A CA 1
ATOM 719 C C . PRO A 1 87 ? 11.308 -8.569 6.172 1.00 52.00 87 PRO A C 1
ATOM 721 O O . PRO A 1 87 ? 11.429 -9.768 6.398 1.00 52.00 87 PRO A O 1
ATOM 724 N N . GLY A 1 88 ? 10.296 -8.086 5.437 1.00 52.84 88 GLY A N 1
ATOM 725 C CA . GLY A 1 88 ? 9.313 -8.888 4.713 1.00 52.84 88 GLY A CA 1
ATOM 726 C C . GLY A 1 88 ? 9.594 -9.124 3.225 1.00 52.84 88 GLY A C 1
ATOM 727 O O . GLY A 1 88 ? 8.892 -9.943 2.651 1.00 52.84 88 GLY A O 1
ATOM 728 N N . ALA A 1 89 ? 10.595 -8.489 2.598 1.00 55.03 89 ALA A N 1
ATOM 729 C CA . ALA A 1 89 ? 10.846 -8.592 1.158 1.00 55.03 89 ALA A CA 1
ATOM 730 C C . ALA A 1 89 ? 10.889 -10.049 0.714 1.00 55.03 89 ALA A C 1
ATOM 732 O O . ALA A 1 89 ? 10.085 -10.410 -0.117 1.00 55.03 89 ALA A O 1
ATOM 733 N N . LYS A 1 90 ? 11.689 -10.919 1.347 1.00 54.53 90 LYS A N 1
ATOM 734 C CA . LYS A 1 90 ? 11.769 -12.341 0.956 1.00 54.53 90 LYS A CA 1
ATOM 735 C C . LYS A 1 90 ? 10.468 -13.139 1.123 1.00 54.53 90 LYS A C 1
ATOM 737 O O . LYS A 1 90 ? 10.290 -14.132 0.426 1.00 54.53 90 LYS A O 1
ATOM 742 N N . ALA A 1 91 ? 9.590 -12.751 2.048 1.00 65.88 91 ALA A N 1
ATOM 743 C CA . ALA A 1 91 ? 8.269 -13.369 2.195 1.00 65.88 91 ALA A CA 1
ATOM 744 C C . ALA A 1 91 ? 7.258 -12.800 1.185 1.00 65.88 91 ALA A C 1
ATOM 746 O O . ALA A 1 91 ? 6.352 -13.506 0.749 1.00 65.88 91 ALA A O 1
ATOM 747 N N . ASP A 1 92 ? 7.440 -11.535 0.810 1.00 70.12 92 ASP A N 1
ATOM 748 C CA . ASP A 1 92 ? 6.525 -10.747 -0.008 1.00 70.12 92 ASP A CA 1
ATOM 749 C C . ASP A 1 92 ? 6.960 -10.688 -1.503 1.00 70.12 92 ASP A C 1
ATOM 751 O O . ASP A 1 92 ? 6.175 -10.261 -2.350 1.00 70.12 92 ASP A O 1
ATOM 755 N N . GLY A 1 93 ? 8.172 -11.149 -1.860 1.00 82.38 93 GLY A N 1
ATOM 756 C CA . GLY A 1 93 ? 8.718 -11.193 -3.224 1.00 82.38 93 GLY A CA 1
ATOM 757 C C . GLY A 1 93 ? 10.253 -11.318 -3.346 1.00 82.38 93 GLY A C 1
ATOM 758 O O . GLY A 1 93 ? 11.005 -11.391 -2.382 1.00 82.38 93 GLY A O 1
ATOM 759 N N . ASP A 1 94 ? 10.749 -11.363 -4.577 1.00 86.00 94 ASP A N 1
ATOM 760 C CA . ASP A 1 94 ? 12.182 -11.446 -4.920 1.00 86.00 94 ASP A CA 1
ATOM 761 C C . ASP A 1 94 ? 12.593 -10.437 -6.008 1.00 86.00 94 ASP A C 1
ATOM 763 O O . ASP A 1 94 ? 13.753 -10.384 -6.417 1.00 86.00 94 ASP A O 1
ATOM 767 N N . VAL A 1 95 ? 11.653 -9.601 -6.452 1.00 89.56 95 VAL A N 1
ATOM 768 C CA . VAL A 1 95 ? 11.861 -8.495 -7.386 1.00 89.56 95 VAL A CA 1
ATOM 769 C C . VAL A 1 95 ? 11.420 -7.198 -6.716 1.00 89.56 95 VAL A C 1
ATOM 771 O O . VAL A 1 95 ? 10.302 -7.105 -6.209 1.00 89.56 95 VAL A O 1
ATOM 774 N N . VAL A 1 96 ? 12.291 -6.188 -6.748 1.00 90.31 96 VAL A N 1
ATOM 775 C CA . VAL A 1 96 ? 12.007 -4.833 -6.260 1.00 90.31 96 VAL A CA 1
ATOM 776 C C . VAL A 1 96 ? 11.886 -3.899 -7.459 1.00 90.31 96 VAL A C 1
ATOM 778 O O . VAL A 1 96 ? 12.783 -3.834 -8.297 1.00 90.31 96 VAL A O 1
ATOM 781 N N . ILE A 1 97 ? 10.762 -3.195 -7.548 1.00 91.81 97 ILE A N 1
ATOM 782 C CA . ILE A 1 97 ? 10.465 -2.217 -8.593 1.00 91.81 97 ILE A CA 1
ATOM 783 C C . ILE A 1 97 ? 10.521 -0.833 -7.958 1.00 91.81 97 ILE A C 1
ATOM 785 O O . ILE A 1 97 ? 9.750 -0.547 -7.046 1.00 91.81 97 ILE A O 1
ATOM 789 N N . TYR A 1 98 ? 11.413 0.016 -8.457 1.00 91.31 98 TYR A N 1
ATOM 790 C CA . TYR A 1 98 ? 11.546 1.406 -8.032 1.00 91.31 98 TYR A CA 1
ATOM 791 C C . TYR A 1 98 ? 10.583 2.287 -8.824 1.00 91.31 98 TYR A C 1
ATOM 793 O O . TYR A 1 98 ? 10.502 2.173 -10.050 1.00 91.31 98 TYR A O 1
ATOM 801 N N . LEU A 1 99 ? 9.852 3.155 -8.128 1.00 89.12 99 LEU A N 1
ATOM 802 C CA . LEU A 1 99 ? 8.921 4.087 -8.746 1.00 89.12 99 LEU A CA 1
ATOM 803 C C . LEU A 1 99 ? 9.573 5.446 -8.966 1.00 89.12 99 LEU A C 1
ATOM 805 O O . LEU A 1 99 ? 10.197 6.009 -8.071 1.00 89.12 99 LEU A O 1
ATOM 809 N N . ASN A 1 100 ? 9.363 5.994 -10.159 1.00 86.50 100 ASN A N 1
ATOM 810 C CA . ASN A 1 100 ? 9.606 7.401 -10.426 1.00 86.50 100 ASN A CA 1
ATOM 811 C C . ASN A 1 100 ? 8.303 8.162 -10.169 1.00 86.50 100 ASN A C 1
ATOM 813 O O . ASN A 1 100 ? 7.437 8.177 -11.034 1.00 86.50 100 ASN A O 1
ATOM 817 N N . VAL A 1 101 ? 8.159 8.734 -8.974 1.00 81.81 101 VAL A N 1
ATOM 818 C CA . VAL A 1 101 ? 6.941 9.449 -8.546 1.00 81.81 101 VAL A CA 1
ATOM 819 C C . VAL A 1 101 ? 6.794 10.841 -9.166 1.00 81.81 101 VAL A C 1
ATOM 821 O O . VAL A 1 101 ? 5.704 11.400 -9.160 1.00 81.81 101 VAL A O 1
ATOM 824 N N . ALA A 1 102 ? 7.871 11.390 -9.734 1.00 73.94 102 ALA A N 1
ATOM 825 C CA . ALA A 1 102 ? 7.878 12.713 -10.356 1.00 73.94 102 ALA A CA 1
ATOM 826 C C . ALA A 1 102 ? 7.334 12.722 -11.802 1.00 73.94 102 ALA A C 1
ATOM 828 O O . ALA A 1 102 ? 7.358 13.764 -12.458 1.00 73.94 102 ALA A O 1
ATOM 829 N N . LYS A 1 103 ? 6.903 11.571 -12.330 1.00 59.44 103 LYS A N 1
ATOM 830 C CA . LYS A 1 103 ? 6.387 11.387 -13.693 1.00 59.44 103 LYS A CA 1
ATOM 831 C C . LYS A 1 103 ? 5.046 10.676 -13.671 1.00 59.44 103 LYS A C 1
ATOM 833 O O . LYS A 1 103 ? 4.229 11.003 -14.558 1.00 59.44 103 LYS A O 1
#

Radius of gyration: 16.4 Å; Cα contacts (8 Å, |Δi|>4): 110; chains: 1; bounding box: 40×32×46 Å

pLDDT: mean 85.06, std 11.85, range [52.0, 97.19]

Foldseek 3Di:
DVCVPDPVNQKDWDQDPVVRDIDMDGQFFALDDDPDRPDDDDDLPDPWKKKDAAAPVCVVVCVPPNDDCVSTPDRDIDTDDPPDPPPCRVVHYDDMDIDNSND